Protein AF-R0ANX2-F1 (afdb_monomer)

pLDDT: mean 95.61, std 5.11, range [64.75, 98.5]

Solvent-accessible surface area (backbone atoms only — not comparable to full-atom values): 4542 Å² total; per-residue (Å²): 134,86,86,70,91,47,44,65,51,47,49,50,52,50,53,47,53,48,59,75,66,67,61,53,63,60,61,52,15,53,78,64,77,36,50,54,66,52,42,56,50,58,77,61,45,81,82,42,45,63,65,65,46,32,59,55,30,52,80,72,78,42,80,71,81,91,83,87,81,87,86,130

Radius of gyration: 12.87 Å; Cα contacts (8 Å, |Δi|>4): 59; chains: 1; bounding box: 31×19×42 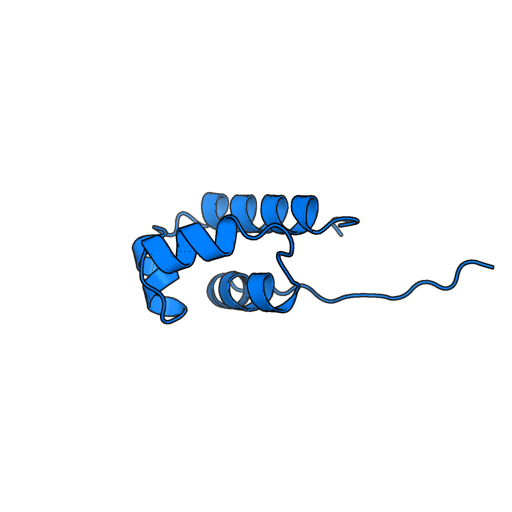Å

Foldseek 3Di:
DDDDDALVSLLVVLVVLCVVLVDDLCVLQVQLVHHSVRLVVQSVDRCNDQVSSCSRVVVSVDHDDDDDDDDD

Structure (mmCIF, N/CA/C/O backbone):
data_AF-R0ANX2-F1
#
_entry.id   AF-R0ANX2-F1
#
loop_
_atom_site.group_PDB
_atom_site.id
_atom_site.type_symbol
_atom_site.label_atom_id
_atom_site.label_alt_id
_atom_site.label_comp_id
_atom_site.label_asym_id
_atom_site.label_entity_id
_atom_site.label_seq_id
_atom_site.pdbx_PDB_ins_code
_atom_site.Cartn_x
_atom_site.Cartn_y
_atom_site.Cartn_z
_atom_site.occupancy
_atom_site.B_iso_or_equiv
_atom_site.auth_seq_id
_atom_site.auth_comp_id
_atom_site.auth_asym_id
_atom_site.auth_atom_id
_atom_site.pdbx_PDB_model_num
ATOM 1 N N . MET A 1 1 ? -5.399 -5.008 -18.917 1.00 64.75 1 MET A N 1
ATOM 2 C CA . MET A 1 1 ? -4.474 -4.893 -17.768 1.00 64.75 1 MET A CA 1
ATOM 3 C C . MET A 1 1 ? -4.200 -3.415 -17.555 1.00 64.75 1 MET A C 1
ATOM 5 O O . MET A 1 1 ? -4.173 -2.695 -18.543 1.00 64.75 1 MET A O 1
ATOM 9 N N . THR A 1 2 ? -4.096 -2.955 -16.308 1.00 80.25 2 THR A N 1
ATOM 10 C CA . THR A 1 2 ? -3.702 -1.569 -16.012 1.00 80.25 2 THR A CA 1
ATOM 11 C C . THR A 1 2 ? -2.185 -1.489 -16.067 1.00 80.25 2 THR A C 1
ATOM 13 O O . THR A 1 2 ? -1.528 -2.188 -15.297 1.00 80.25 2 THR A O 1
ATOM 16 N N . ASP A 1 3 ? -1.643 -0.661 -16.954 1.00 90.19 3 ASP A N 1
ATOM 17 C CA . ASP A 1 3 ? -0.204 -0.418 -17.005 1.00 90.19 3 ASP A CA 1
ATOM 18 C C . ASP A 1 3 ? 0.188 0.572 -15.911 1.00 90.19 3 ASP A C 1
ATOM 20 O O . ASP A 1 3 ? -0.396 1.648 -15.790 1.00 90.19 3 ASP A O 1
ATOM 24 N N . ILE A 1 4 ? 1.168 0.178 -15.100 1.00 94.06 4 ILE A N 1
ATOM 25 C CA . ILE A 1 4 ? 1.689 0.953 -13.975 1.00 94.06 4 ILE A CA 1
ATOM 26 C C . ILE A 1 4 ? 3.170 1.192 -14.246 1.00 94.06 4 ILE A C 1
ATOM 28 O O . ILE A 1 4 ? 3.950 0.246 -14.335 1.00 94.06 4 ILE A O 1
ATOM 32 N N . ARG A 1 5 ? 3.551 2.459 -14.382 1.00 93.19 5 ARG A N 1
ATOM 33 C CA . ARG A 1 5 ? 4.898 2.903 -14.760 1.00 93.19 5 ARG A CA 1
ATOM 34 C C . ARG A 1 5 ? 5.661 3.530 -13.601 1.00 93.19 5 ARG A C 1
ATOM 36 O O . ARG A 1 5 ? 6.881 3.639 -13.667 1.00 93.19 5 ARG A O 1
ATOM 43 N N . THR A 1 6 ? 4.968 3.946 -12.539 1.00 95.31 6 THR A N 1
ATOM 44 C CA . THR A 1 6 ? 5.590 4.608 -11.383 1.00 95.31 6 THR A CA 1
ATOM 45 C C . THR A 1 6 ? 5.072 4.079 -10.047 1.00 95.31 6 THR A C 1
ATOM 47 O O . THR A 1 6 ? 3.955 3.571 -9.941 1.00 95.31 6 THR A O 1
ATOM 50 N N . ASN A 1 7 ? 5.857 4.273 -8.981 1.00 96.00 7 ASN A N 1
ATOM 51 C CA . ASN A 1 7 ? 5.428 3.959 -7.611 1.00 96.00 7 ASN A CA 1
ATOM 52 C C . ASN A 1 7 ? 4.181 4.760 -7.197 1.00 96.00 7 ASN A C 1
ATOM 54 O O . ASN A 1 7 ? 3.352 4.272 -6.429 1.00 96.00 7 ASN A O 1
ATOM 58 N N . GLN A 1 8 ? 4.028 5.988 -7.707 1.00 95.56 8 GLN A N 1
ATOM 59 C CA . GLN A 1 8 ? 2.849 6.809 -7.433 1.00 95.56 8 GLN A CA 1
ATOM 60 C C . GLN A 1 8 ? 1.597 6.239 -8.103 1.00 95.56 8 GLN A C 1
ATOM 62 O O . GLN A 1 8 ? 0.555 6.164 -7.456 1.00 95.56 8 GLN A O 1
ATOM 67 N N . GLU A 1 9 ? 1.698 5.790 -9.355 1.00 96.19 9 GLU A N 1
ATOM 68 C CA . GLU A 1 9 ? 0.599 5.106 -10.045 1.00 96.19 9 GLU A CA 1
ATOM 69 C C . GLU A 1 9 ? 0.220 3.806 -9.324 1.00 96.19 9 GLU A C 1
ATOM 71 O O . GLU A 1 9 ? -0.965 3.558 -9.092 1.00 96.19 9 GLU A O 1
ATOM 76 N N . LEU A 1 10 ? 1.208 3.023 -8.869 1.00 97.25 10 LEU A N 1
ATOM 77 C CA . LEU A 1 10 ? 0.965 1.825 -8.061 1.00 97.25 10 LEU A CA 1
ATOM 78 C C . LEU A 1 10 ? 0.161 2.163 -6.799 1.00 97.25 10 LEU A C 1
ATOM 80 O O . LEU A 1 10 ? -0.873 1.550 -6.524 1.00 97.25 10 LEU A O 1
ATOM 84 N N . LEU A 1 11 ? 0.603 3.174 -6.051 1.00 97.50 11 LEU A N 1
ATOM 85 C CA . LEU A 1 11 ? -0.071 3.634 -4.840 1.00 97.50 11 LEU A CA 1
ATOM 86 C C . LEU A 1 11 ? -1.497 4.141 -5.123 1.00 97.50 11 LEU A C 1
ATOM 88 O O . LEU A 1 11 ? -2.409 3.898 -4.329 1.00 97.50 11 LEU A O 1
ATOM 92 N N . GLN A 1 12 ? -1.717 4.841 -6.237 1.00 96.56 12 GLN A N 1
ATOM 93 C CA . GLN A 1 12 ? -3.043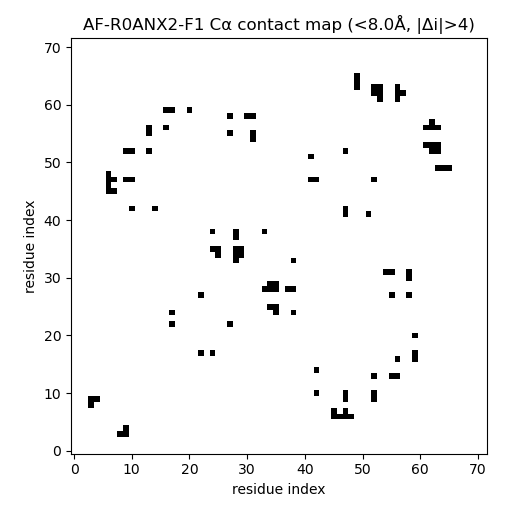 5.315 -6.642 1.00 96.56 12 GLN A CA 1
ATOM 94 C C . GLN A 1 12 ? -3.993 4.151 -6.937 1.00 96.56 12 GLN A C 1
ATOM 96 O O . GLN A 1 12 ? -5.121 4.147 -6.436 1.00 96.56 12 GLN A O 1
ATOM 101 N N . VAL A 1 13 ? -3.530 3.143 -7.682 1.00 97.06 13 VAL A N 1
ATOM 102 C CA . VAL A 1 13 ? -4.308 1.930 -7.971 1.00 97.06 13 VAL A CA 1
ATOM 103 C C . VAL A 1 13 ? -4.647 1.190 -6.676 1.00 97.06 13 VAL A C 1
ATOM 105 O O . VAL A 1 13 ? -5.810 0.851 -6.459 1.00 97.06 13 VAL A O 1
ATOM 108 N N . VAL A 1 14 ? -3.681 1.016 -5.767 1.00 97.88 14 VAL A N 1
ATOM 109 C CA . VAL A 1 14 ? -3.926 0.390 -4.457 1.00 97.88 14 VAL A CA 1
ATOM 110 C C . VAL A 1 14 ? -4.962 1.178 -3.650 1.00 97.88 14 VAL A C 1
ATOM 112 O O . VAL A 1 14 ? -5.922 0.591 -3.154 1.00 97.88 14 VAL A O 1
ATOM 115 N N . ASN A 1 15 ? -4.834 2.505 -3.553 1.00 97.69 15 ASN A N 1
ATOM 116 C CA . ASN A 1 15 ? -5.809 3.343 -2.847 1.00 97.69 15 ASN A CA 1
ATOM 117 C C . ASN A 1 15 ? -7.216 3.243 -3.451 1.00 97.69 15 ASN A C 1
ATOM 119 O O . ASN A 1 15 ? -8.201 3.228 -2.708 1.00 97.69 15 ASN A O 1
ATOM 123 N N . LYS A 1 16 ? -7.316 3.149 -4.782 1.00 97.50 16 LYS A N 1
ATOM 124 C CA . LYS A 1 16 ? -8.589 2.935 -5.470 1.00 97.50 16 LYS A CA 1
ATOM 125 C C . LYS A 1 16 ? -9.200 1.583 -5.103 1.00 97.50 16 LYS A C 1
ATOM 127 O O . LYS A 1 16 ? -10.360 1.556 -4.716 1.00 97.50 16 LYS A O 1
ATOM 132 N N . ILE A 1 17 ? -8.424 0.499 -5.125 1.00 97.69 17 ILE A N 1
ATOM 133 C CA . ILE A 1 17 ? -8.905 -0.840 -4.745 1.00 97.69 17 ILE A CA 1
ATOM 134 C C . ILE A 1 17 ? -9.365 -0.869 -3.278 1.00 97.69 17 ILE A C 1
ATOM 136 O O . ILE A 1 17 ? -10.434 -1.399 -2.981 1.00 97.69 17 ILE A O 1
ATOM 140 N N . ILE A 1 18 ? -8.622 -0.238 -2.357 1.00 97.88 18 ILE A N 1
ATOM 141 C CA . ILE A 1 18 ? -9.050 -0.104 -0.952 1.00 97.88 18 ILE A CA 1
ATOM 142 C C . ILE A 1 18 ? -10.408 0.604 -0.879 1.00 97.88 18 ILE A C 1
ATOM 144 O O . ILE A 1 18 ? -11.308 0.124 -0.191 1.00 97.88 18 ILE A O 1
ATOM 148 N N . LYS A 1 19 ? -10.564 1.732 -1.584 1.00 97.62 19 LYS A N 1
ATOM 149 C CA . LYS A 1 19 ? -11.812 2.505 -1.599 1.00 97.62 19 LYS A CA 1
ATOM 150 C C . LYS A 1 19 ? -12.975 1.686 -2.165 1.00 97.62 19 LYS A C 1
ATOM 152 O O . LYS A 1 19 ? -14.027 1.632 -1.535 1.00 97.62 19 LYS A O 1
ATOM 157 N N . ASP A 1 20 ? -12.766 1.041 -3.308 1.00 97.75 20 ASP A N 1
ATOM 158 C CA . ASP A 1 20 ? -13.791 0.282 -4.028 1.00 97.75 20 ASP A CA 1
ATOM 159 C C . ASP A 1 20 ? -14.207 -0.988 -3.262 1.00 97.75 20 ASP A C 1
ATOM 161 O O . ASP A 1 20 ? -15.360 -1.401 -3.340 1.00 97.75 20 ASP A O 1
ATOM 165 N N . SER A 1 21 ? -13.315 -1.567 -2.446 1.00 97.50 21 SER A N 1
ATOM 166 C CA . SER A 1 21 ? -13.641 -2.716 -1.586 1.00 97.50 21 SER A CA 1
ATOM 167 C C . SER A 1 21 ? -14.602 -2.395 -0.432 1.00 97.50 21 SER A C 1
ATOM 169 O O . SER A 1 21 ? -15.137 -3.307 0.197 1.00 97.50 21 SER A O 1
ATOM 171 N N . GLY A 1 22 ? -14.768 -1.114 -0.077 1.00 97.50 22 GLY A N 1
ATOM 172 C CA . GLY A 1 22 ? -15.557 -0.686 1.082 1.00 97.50 22 GLY A CA 1
ATOM 173 C C . GLY A 1 22 ? -14.952 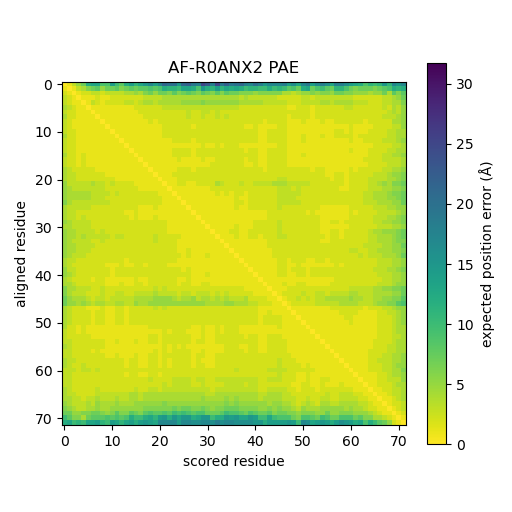-1.041 2.449 1.00 97.50 22 GLY A C 1
ATOM 174 O O . GLY A 1 22 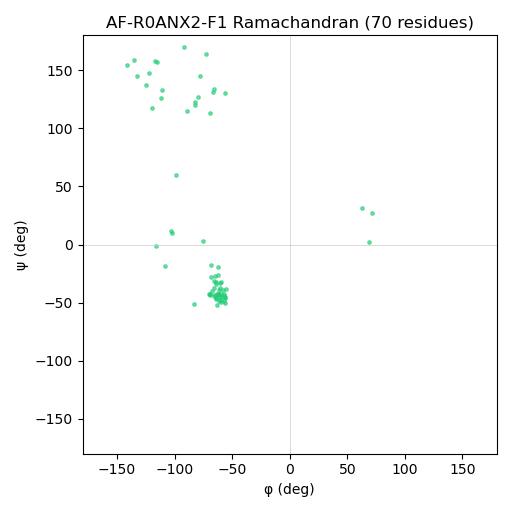? -15.554 -0.736 3.484 1.00 97.50 22 GLY A O 1
ATOM 175 N N . ILE A 1 23 ? -13.761 -1.654 2.503 1.00 97.31 23 ILE A N 1
ATOM 176 C CA . ILE A 1 23 ? -13.118 -2.003 3.772 1.00 97.31 23 ILE A CA 1
ATOM 177 C C . ILE A 1 23 ? -12.740 -0.737 4.552 1.00 97.31 23 ILE A C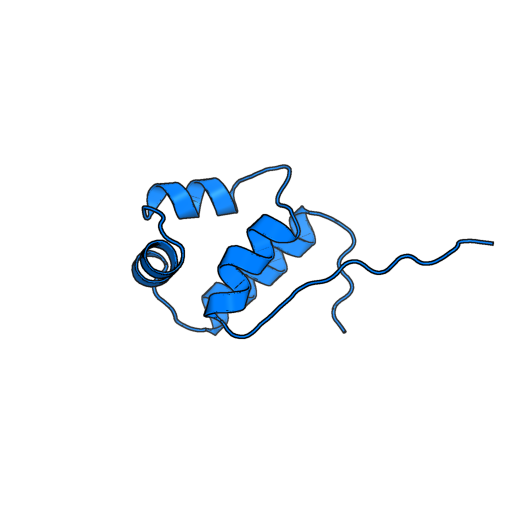 1
ATOM 179 O O . ILE A 1 23 ? -12.119 0.202 4.047 1.00 97.31 23 ILE A O 1
ATOM 183 N N . LYS A 1 24 ? -13.055 -0.708 5.849 1.00 97.50 24 LYS A N 1
ATOM 184 C CA . LYS A 1 24 ? -12.557 0.353 6.734 1.00 97.50 24 LYS A CA 1
ATOM 185 C C . LYS A 1 24 ? -11.044 0.211 6.869 1.00 97.50 24 LYS A C 1
ATOM 187 O O . LYS A 1 24 ? -10.572 -0.870 7.224 1.00 97.50 24 LYS A O 1
ATOM 192 N N . LYS A 1 25 ? -10.263 1.294 6.705 1.00 95.88 25 LYS A N 1
ATOM 193 C CA . LYS A 1 25 ? -8.799 1.139 6.828 1.00 95.88 25 LYS A CA 1
ATOM 194 C C . LYS A 1 25 ? -8.318 0.679 8.214 1.00 95.88 25 LYS A C 1
ATOM 196 O O . LYS A 1 25 ? -7.209 0.182 8.323 1.00 95.88 25 LYS A O 1
ATOM 201 N N . THR A 1 26 ? -9.120 0.817 9.275 1.00 97.56 26 THR A N 1
ATOM 202 C CA . THR A 1 26 ? -8.804 0.214 10.586 1.00 97.56 26 THR A CA 1
ATOM 203 C C . THR A 1 26 ? -8.826 -1.315 10.533 1.00 97.56 26 THR A C 1
ATOM 205 O O . THR A 1 26 ? -7.892 -1.945 11.016 1.00 97.56 26 THR A O 1
ATOM 208 N N . ALA A 1 27 ? -9.837 -1.907 9.889 1.00 98.12 27 ALA A N 1
ATOM 209 C CA . ALA A 1 27 ? -9.936 -3.353 9.694 1.00 98.12 27 ALA A CA 1
ATOM 210 C C . ALA A 1 27 ? -8.841 -3.871 8.749 1.00 98.12 27 ALA A C 1
ATOM 212 O O . ALA A 1 27 ? -8.238 -4.908 9.013 1.00 98.12 27 ALA A O 1
ATOM 213 N N . LEU A 1 28 ? -8.541 -3.124 7.680 1.00 98.31 28 LEU A N 1
ATOM 214 C CA . LEU A 1 28 ? -7.423 -3.445 6.792 1.00 98.31 28 LEU A CA 1
ATOM 215 C C . LEU A 1 28 ? -6.091 -3.451 7.551 1.00 98.31 28 LEU A C 1
ATOM 217 O O . LEU A 1 28 ? -5.354 -4.426 7.458 1.00 98.31 28 LEU A O 1
ATOM 221 N N . ALA A 1 29 ? -5.810 -2.399 8.330 1.00 98.31 29 ALA A N 1
ATOM 222 C CA . ALA A 1 29 ? -4.582 -2.288 9.114 1.00 98.31 29 ALA A CA 1
ATOM 223 C C . ALA A 1 29 ? -4.405 -3.486 10.061 1.00 98.31 29 ALA A C 1
ATOM 225 O O . ALA A 1 29 ? -3.342 -4.102 10.068 1.00 98.31 29 ALA A O 1
ATOM 226 N N . GLN A 1 30 ? -5.466 -3.884 10.771 1.00 98.12 30 GLN A N 1
ATOM 227 C CA . GLN A 1 30 ? -5.449 -5.062 11.643 1.00 98.12 30 GLN A CA 1
ATOM 228 C C . GLN A 1 30 ? -5.117 -6.352 10.881 1.00 98.12 30 GLN A C 1
ATOM 230 O O . GLN A 1 30 ? -4.266 -7.116 11.329 1.00 98.12 30 GLN A O 1
ATOM 235 N N . LYS A 1 31 ? -5.732 -6.578 9.711 1.00 97.94 31 LYS A N 1
ATOM 236 C CA . LYS A 1 31 ? -5.488 -7.777 8.888 1.00 97.94 31 LYS A CA 1
ATOM 237 C C . LYS A 1 31 ? -4.044 -7.895 8.393 1.00 97.94 31 LYS A C 1
ATOM 239 O O . LYS A 1 31 ? -3.586 -9.008 8.166 1.00 97.94 31 LYS A O 1
ATOM 244 N N . ILE A 1 32 ? -3.332 -6.776 8.250 1.00 97.31 32 ILE A N 1
ATOM 245 C CA . ILE A 1 32 ? -1.926 -6.746 7.811 1.00 97.31 32 ILE A CA 1
ATOM 246 C C . ILE A 1 32 ? -0.931 -6.527 8.964 1.00 97.31 32 ILE A C 1
ATOM 248 O O . ILE A 1 32 ? 0.253 -6.275 8.715 1.00 97.31 32 ILE A O 1
ATOM 252 N N . GLY A 1 33 ? -1.403 -6.601 10.215 1.00 97.62 33 GLY A N 1
ATOM 253 C CA . GLY A 1 33 ? -0.580 -6.477 11.421 1.00 97.62 33 GLY A CA 1
ATOM 254 C C . GLY A 1 33 ? -0.058 -5.063 11.696 1.00 97.62 33 GLY A C 1
ATOM 255 O O . GLY A 1 33 ? 1.004 -4.912 12.291 1.00 97.62 33 GLY A O 1
ATOM 256 N N . LEU A 1 34 ? -0.762 -4.020 11.243 1.00 98.00 34 LEU A N 1
ATOM 257 C CA . LEU A 1 34 ? -0.397 -2.617 11.452 1.00 98.00 34 LEU A CA 1
ATOM 258 C C . LEU A 1 34 ? -1.421 -1.874 12.316 1.00 98.00 34 LEU A C 1
ATOM 260 O O . LEU A 1 34 ? -2.607 -2.202 12.368 1.00 98.00 34 LEU A O 1
ATOM 264 N N . SER A 1 35 ? -0.967 -0.786 12.938 1.00 98.19 35 SER A N 1
ATOM 265 C CA . SER A 1 35 ? -1.870 0.240 13.459 1.00 98.19 35 SER A CA 1
ATOM 266 C C . SER A 1 35 ? -2.478 1.056 12.312 1.00 98.19 35 SER A C 1
ATOM 268 O O . SER A 1 35 ? -1.966 1.071 11.189 1.00 98.19 35 SER A O 1
ATOM 270 N N . ARG A 1 36 ? -3.552 1.805 12.594 1.00 96.75 36 ARG A N 1
ATOM 271 C CA . ARG A 1 36 ? -4.144 2.717 11.603 1.00 96.75 36 ARG A CA 1
ATOM 272 C C . ARG A 1 36 ? -3.128 3.742 11.084 1.00 96.75 36 ARG A C 1
ATOM 274 O O . ARG A 1 36 ? -3.042 3.949 9.878 1.00 96.75 36 ARG A O 1
ATOM 281 N N . GLN A 1 37 ? -2.340 4.330 11.983 1.00 97.81 37 GLN A N 1
ATOM 282 C CA . GLN A 1 37 ? -1.274 5.263 11.619 1.00 97.81 37 GLN A CA 1
ATOM 283 C C . GLN A 1 37 ? -0.160 4.569 10.824 1.00 97.81 37 GLN A C 1
ATOM 285 O O . GLN A 1 37 ? 0.348 5.140 9.866 1.00 97.81 37 GLN A O 1
ATOM 290 N N . GLY A 1 38 ? 0.178 3.322 11.169 1.00 98.19 38 GLY A N 1
ATOM 291 C CA . GLY A 1 38 ? 1.135 2.513 10.416 1.00 98.19 38 GLY A CA 1
ATOM 292 C C . GLY A 1 38 ? 0.697 2.287 8.969 1.00 98.19 38 GLY A C 1
ATOM 293 O O . GLY A 1 38 ? 1.502 2.455 8.056 1.00 98.19 38 GLY A O 1
ATOM 294 N N . LEU A 1 39 ? -0.588 1.996 8.742 1.00 98.12 39 LEU A N 1
ATOM 295 C CA . LEU A 1 39 ? -1.149 1.914 7.393 1.00 98.12 39 LEU A CA 1
ATOM 296 C C . LEU A 1 39 ? -1.125 3.271 6.673 1.00 98.12 39 LEU A C 1
ATOM 298 O O . LEU A 1 39 ? -0.770 3.330 5.500 1.00 98.12 39 LEU A O 1
ATOM 302 N N . ASP A 1 40 ? -1.483 4.364 7.348 1.00 97.50 40 ASP A N 1
ATOM 303 C CA . ASP A 1 40 ? -1.441 5.690 6.722 1.00 97.50 40 ASP A CA 1
ATOM 304 C C . ASP A 1 40 ? 0.005 6.117 6.379 1.00 97.50 40 ASP A C 1
ATOM 306 O O . ASP A 1 40 ? 0.208 6.771 5.360 1.00 97.50 40 ASP A O 1
ATOM 310 N N . ASN A 1 41 ? 1.013 5.697 7.152 1.00 97.94 41 ASN A N 1
ATOM 311 C CA . ASN A 1 41 ? 2.430 5.894 6.823 1.00 97.94 41 ASN A CA 1
ATOM 312 C C . ASN A 1 41 ? 2.870 5.027 5.633 1.00 97.94 41 ASN A C 1
ATOM 314 O O . ASN A 1 41 ? 3.562 5.516 4.742 1.00 97.94 41 ASN A O 1
ATOM 318 N N . LEU A 1 42 ? 2.434 3.762 5.588 1.00 97.81 42 LEU A N 1
ATOM 319 C CA . LEU A 1 42 ? 2.676 2.858 4.460 1.00 97.81 42 LEU A CA 1
ATOM 320 C C . LEU A 1 42 ? 2.143 3.463 3.150 1.00 97.81 42 LEU A C 1
ATOM 322 O O . LEU A 1 42 ? 2.868 3.524 2.162 1.00 97.81 42 LEU A O 1
ATOM 326 N N . LEU A 1 43 ? 0.918 3.997 3.172 1.00 97.25 43 LEU A N 1
ATOM 327 C CA . LEU A 1 43 ? 0.259 4.644 2.028 1.00 97.25 43 LEU A CA 1
ATOM 328 C C . LEU A 1 43 ? 0.793 6.053 1.698 1.00 97.25 43 LEU A C 1
ATOM 330 O O . LEU A 1 43 ? 0.260 6.709 0.806 1.00 97.25 43 LEU A O 1
ATOM 334 N N . LYS A 1 44 ? 1.813 6.537 2.413 1.00 96.25 44 LYS A N 1
ATOM 335 C CA . LYS A 1 44 ? 2.500 7.815 2.152 1.00 96.25 44 LYS A CA 1
ATOM 336 C C . LYS A 1 44 ? 3.968 7.638 1.765 1.00 96.25 44 LYS A C 1
ATOM 338 O O . LYS A 1 44 ? 4.645 8.634 1.517 1.00 96.25 44 LYS A O 1
ATOM 343 N N . LYS A 1 45 ? 4.481 6.404 1.722 1.00 96.06 45 LYS A N 1
ATOM 344 C CA . LYS A 1 45 ? 5.856 6.132 1.288 1.00 96.06 45 LYS A CA 1
ATOM 345 C C . LYS A 1 45 ? 6.091 6.689 -0.118 1.00 96.06 45 LYS A C 1
ATOM 347 O O . LYS A 1 45 ? 5.351 6.372 -1.042 1.00 96.06 45 LYS A O 1
ATOM 352 N N . GLN A 1 46 ? 7.177 7.443 -0.287 1.00 92.25 46 GLN A N 1
ATOM 353 C CA . GLN A 1 46 ? 7.650 7.872 -1.607 1.00 92.25 46 GLN A CA 1
ATOM 354 C C . GLN A 1 46 ? 8.050 6.664 -2.473 1.00 92.25 46 GLN A C 1
ATOM 356 O O . GLN A 1 46 ? 7.688 6.579 -3.644 1.00 92.25 46 GLN A O 1
ATOM 361 N N . SER A 1 47 ? 8.740 5.696 -1.864 1.00 93.56 47 SER A N 1
ATOM 362 C CA . SER A 1 47 ? 9.152 4.435 -2.492 1.00 93.56 47 SER A CA 1
ATOM 363 C C . SER A 1 47 ? 8.191 3.301 -2.133 1.00 93.56 47 SER A C 1
ATOM 365 O O . SER A 1 47 ? 8.577 2.336 -1.477 1.00 93.56 47 SER A O 1
ATOM 367 N N . PHE A 1 48 ? 6.916 3.454 -2.494 1.00 97.44 48 PHE A N 1
ATOM 368 C CA . PHE A 1 48 ? 5.902 2.416 -2.297 1.00 97.44 48 PHE A CA 1
ATOM 369 C C . PHE A 1 48 ? 6.174 1.226 -3.230 1.00 97.44 48 PHE A C 1
ATOM 371 O O . PHE A 1 48 ? 6.107 1.374 -4.451 1.00 97.44 48 PHE A O 1
ATOM 378 N N . SER A 1 49 ? 6.537 0.075 -2.660 1.00 97.44 49 SER A N 1
ATOM 379 C CA . SER A 1 49 ? 7.008 -1.091 -3.419 1.00 97.44 49 SER A CA 1
ATOM 380 C C . SER A 1 49 ? 5.890 -2.066 -3.809 1.00 97.44 49 SER A C 1
ATOM 382 O O . SER A 1 49 ? 4.765 -1.999 -3.311 1.00 97.44 49 SER A O 1
ATOM 384 N N . ILE A 1 50 ? 6.225 -3.031 -4.673 1.00 97.31 50 ILE A N 1
ATOM 385 C CA . ILE A 1 50 ? 5.362 -4.178 -5.006 1.00 97.31 50 ILE A CA 1
ATOM 386 C C . ILE A 1 50 ? 5.008 -4.991 -3.754 1.00 97.31 50 ILE A C 1
ATOM 388 O O . ILE A 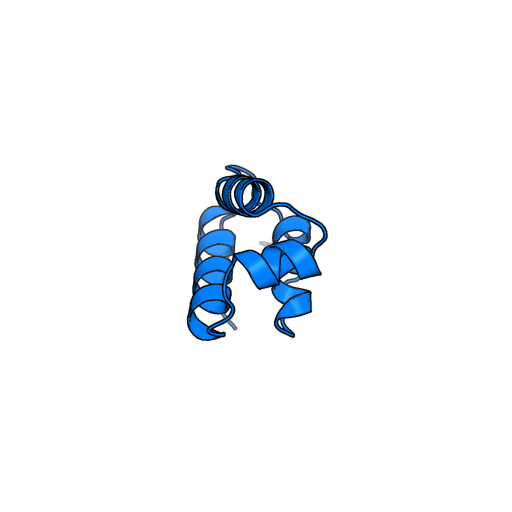1 50 ? 3.863 -5.408 -3.599 1.00 97.31 50 ILE A O 1
ATOM 392 N N . ASP A 1 51 ? 5.951 -5.169 -2.829 1.00 97.88 51 ASP A N 1
ATOM 393 C CA . ASP A 1 51 ? 5.698 -5.885 -1.576 1.00 97.88 51 ASP A CA 1
ATOM 394 C C . ASP A 1 51 ? 4.761 -5.099 -0.657 1.00 97.88 51 ASP A C 1
ATOM 396 O O . ASP A 1 51 ? 3.817 -5.668 -0.103 1.00 97.88 51 ASP A O 1
ATOM 400 N N . ASP A 1 52 ? 4.973 -3.783 -0.528 1.00 97.88 52 ASP A N 1
ATOM 401 C CA . ASP A 1 52 ? 4.072 -2.902 0.223 1.00 97.88 52 ASP A CA 1
ATOM 402 C C . ASP A 1 52 ? 2.641 -2.985 -0.351 1.00 97.88 52 ASP A C 1
ATOM 404 O O . ASP A 1 52 ? 1.673 -3.100 0.408 1.00 97.88 52 ASP A O 1
ATOM 408 N N . ALA A 1 53 ? 2.506 -3.000 -1.684 1.00 98.19 53 ALA A N 1
ATOM 409 C CA . ALA A 1 53 ? 1.235 -3.189 -2.374 1.00 98.19 53 ALA A CA 1
ATOM 410 C C . ALA A 1 53 ? 0.619 -4.563 -2.079 1.00 98.19 53 ALA A C 1
ATOM 412 O O . ALA A 1 53 ? -0.529 -4.632 -1.639 1.00 98.19 53 ALA A O 1
ATOM 413 N N . ASN A 1 54 ? 1.368 -5.653 -2.257 1.00 98.50 54 ASN A N 1
ATOM 414 C CA . ASN A 1 54 ? 0.869 -7.017 -2.074 1.00 98.50 54 ASN A CA 1
ATOM 415 C C . ASN A 1 54 ? 0.452 -7.311 -0.628 1.00 98.50 54 ASN A C 1
ATOM 417 O O . ASN A 1 54 ? -0.536 -8.013 -0.420 1.00 98.50 54 ASN A O 1
ATOM 421 N N . ARG A 1 55 ? 1.098 -6.709 0.381 1.00 97.88 55 ARG A N 1
ATOM 422 C CA . ARG A 1 55 ? 0.631 -6.808 1.778 1.00 97.88 55 ARG A CA 1
ATOM 423 C C . ARG A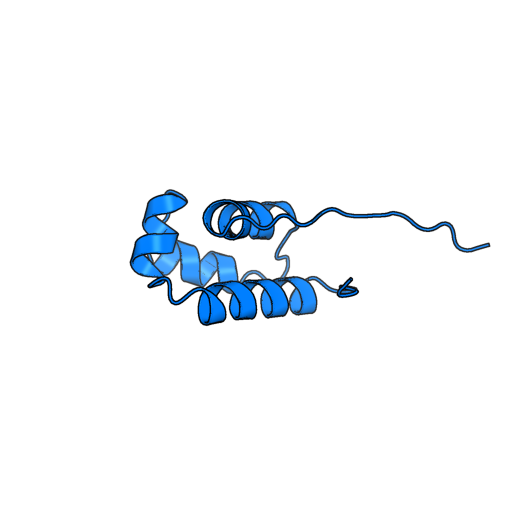 1 55 ? -0.819 -6.351 1.938 1.00 97.88 55 ARG A C 1
ATOM 425 O O . ARG A 1 55 ? -1.563 -6.963 2.697 1.00 97.88 55 ARG A O 1
ATOM 432 N N . ILE A 1 56 ? -1.219 -5.298 1.227 1.00 98.25 56 ILE A N 1
ATOM 433 C CA . ILE A 1 56 ? -2.589 -4.773 1.237 1.00 98.25 56 ILE A CA 1
ATOM 434 C C . ILE A 1 56 ? -3.484 -5.558 0.274 1.00 98.25 56 ILE A C 1
ATOM 436 O O . ILE A 1 56 ? -4.569 -5.994 0.654 1.00 98.25 56 ILE A O 1
ATOM 440 N N . LEU A 1 57 ? -3.046 -5.721 -0.974 1.00 97.94 57 LEU A N 1
ATOM 441 C CA . LEU A 1 57 ? -3.847 -6.285 -2.057 1.00 97.94 57 LEU A CA 1
ATOM 442 C C . LEU A 1 57 ? -4.234 -7.743 -1.800 1.00 97.94 57 LEU A C 1
ATOM 444 O O . LEU A 1 57 ? -5.367 -8.114 -2.103 1.00 97.94 57 LEU A O 1
ATOM 448 N N . ASN A 1 58 ? -3.371 -8.531 -1.151 1.00 98.12 58 ASN A N 1
ATOM 449 C CA . ASN A 1 58 ? -3.669 -9.925 -0.817 1.00 98.12 58 ASN A CA 1
ATOM 450 C C . ASN A 1 58 ? -4.893 -10.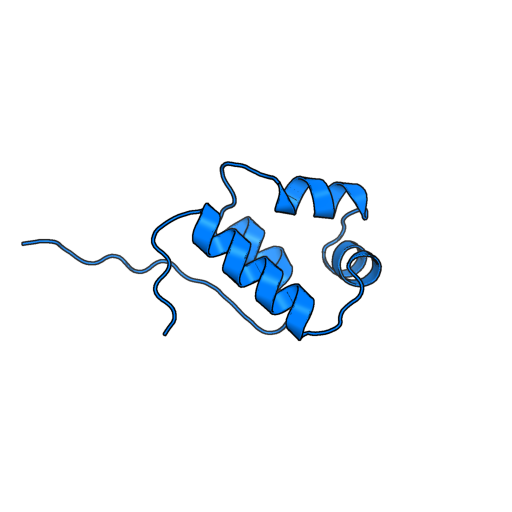052 0.106 1.00 98.12 58 ASN A C 1
ATOM 452 O O . ASN A 1 58 ? -5.673 -10.991 -0.032 1.00 98.12 58 ASN A O 1
ATOM 456 N N . VAL A 1 59 ? -5.114 -9.083 1.007 1.00 97.75 59 VAL A N 1
ATOM 457 C CA . VAL A 1 59 ? -6.322 -9.025 1.855 1.00 97.75 59 VAL A CA 1
ATOM 458 C C . VAL A 1 59 ? -7.589 -8.800 1.028 1.00 97.75 59 VAL A C 1
ATOM 460 O O . VAL A 1 59 ? -8.678 -9.186 1.446 1.00 97.75 59 VAL A O 1
ATOM 463 N N . LEU A 1 60 ? -7.446 -8.165 -0.134 1.00 97.31 60 LEU A N 1
ATOM 464 C CA . LEU A 1 60 ? -8.523 -7.796 -1.047 1.00 97.31 60 LEU A CA 1
ATOM 465 C C . LEU A 1 60 ? -8.601 -8.727 -2.267 1.00 97.31 60 LEU A C 1
ATOM 467 O O . LEU A 1 60 ? -9.327 -8.419 -3.204 1.00 97.31 60 LEU A O 1
ATOM 471 N N . HIS A 1 61 ? -7.884 -9.857 -2.252 1.00 96.62 61 HIS A N 1
ATOM 472 C CA . HIS A 1 61 ? -7.831 -10.845 -3.338 1.00 96.62 61 HIS A CA 1
ATOM 473 C C . HIS A 1 61 ? -7.254 -10.316 -4.665 1.00 96.62 61 HIS A C 1
ATOM 475 O O . HIS A 1 61 ? -7.612 -10.792 -5.742 1.00 96.62 61 HIS A O 1
ATOM 481 N N . TYR A 1 62 ? -6.320 -9.366 -4.587 1.00 96.94 62 TYR A N 1
ATOM 482 C CA . TYR A 1 62 ? -5.529 -8.879 -5.717 1.00 96.94 62 TYR A CA 1
ATOM 483 C C . TYR A 1 62 ? -4.041 -9.166 -5.501 1.00 96.94 62 TYR A C 1
ATOM 485 O O . TYR A 1 62 ? -3.579 -9.292 -4.371 1.00 96.94 62 TYR A O 1
ATOM 493 N N . THR A 1 63 ? -3.274 -9.201 -6.588 1.00 96.62 63 THR A N 1
ATOM 494 C CA . THR A 1 63 ? -1.809 -9.225 -6.545 1.00 96.62 63 THR A CA 1
ATOM 495 C C . THR A 1 63 ? -1.237 -8.363 -7.664 1.00 96.62 63 THR A C 1
ATOM 497 O O . THR A 1 63 ? -1.890 -8.147 -8.689 1.00 96.62 63 THR A O 1
ATOM 500 N N . VAL A 1 64 ? -0.024 -7.857 -7.464 1.00 96.00 64 VAL A N 1
ATOM 501 C CA . VAL A 1 64 ? 0.755 -7.137 -8.468 1.00 96.00 64 VAL A CA 1
ATOM 502 C C . VAL A 1 64 ? 2.123 -7.792 -8.629 1.00 96.00 64 VAL A C 1
ATOM 504 O O . VAL A 1 64 ? 2.772 -8.174 -7.655 1.00 96.00 64 VAL A O 1
ATOM 507 N N . THR A 1 65 ? 2.557 -7.919 -9.879 1.00 95.38 65 THR A N 1
ATOM 508 C CA . THR A 1 65 ? 3.830 -8.532 -10.271 1.00 95.38 65 THR A CA 1
ATOM 509 C C . THR A 1 65 ? 4.538 -7.633 -11.272 1.00 95.38 65 THR A C 1
ATOM 511 O O . THR A 1 65 ? 3.879 -7.034 -12.123 1.00 95.38 65 THR A O 1
ATOM 514 N N . ALA A 1 66 ? 5.867 -7.582 -11.224 1.00 92.62 66 ALA A N 1
ATOM 515 C CA . ALA A 1 66 ? 6.653 -6.935 -12.266 1.00 92.62 66 ALA A CA 1
ATOM 516 C C . ALA A 1 66 ? 6.768 -7.842 -13.498 1.00 92.62 66 ALA A C 1
ATOM 518 O O . ALA A 1 66 ? 6.875 -9.064 -13.377 1.00 92.62 66 ALA A O 1
ATOM 519 N N . LYS A 1 67 ? 6.785 -7.226 -14.678 1.00 92.31 67 LYS A N 1
ATOM 520 C CA . LYS A 1 67 ? 7.211 -7.850 -15.931 1.00 92.31 67 LYS A CA 1
ATOM 521 C C . LYS A 1 67 ? 8.355 -7.021 -16.502 1.00 92.31 67 LYS A C 1
ATOM 523 O O . LYS A 1 67 ? 8.409 -5.816 -16.265 1.00 92.31 67 LYS A O 1
ATOM 528 N N . MET A 1 68 ? 9.277 -7.682 -17.187 1.00 90.94 68 MET A N 1
ATOM 529 C CA . MET A 1 68 ? 10.403 -7.038 -17.851 1.00 90.94 68 MET A CA 1
ATOM 530 C C . MET A 1 68 ? 10.211 -7.186 -19.350 1.00 90.94 68 MET A C 1
ATOM 532 O O . MET A 1 68 ? 10.046 -8.305 -19.831 1.00 90.94 68 MET A O 1
ATOM 536 N N . ASP A 1 69 ? 10.259 -6.061 -20.049 1.00 90.44 69 ASP A N 1
ATOM 537 C CA . ASP A 1 69 ? 10.251 -6.013 -21.502 1.00 90.44 69 ASP A CA 1
ATOM 538 C C . ASP A 1 69 ? 11.635 -5.551 -21.974 1.00 90.44 69 ASP A C 1
ATOM 540 O O . ASP A 1 69 ? 12.206 -4.600 -21.435 1.00 90.44 69 ASP A O 1
ATOM 544 N N . GLU A 1 70 ? 12.197 -6.248 -22.958 1.00 93.81 70 GLU A N 1
ATOM 545 C CA . GLU A 1 70 ? 13.459 -5.872 -23.593 1.00 93.81 70 GLU A CA 1
ATOM 546 C C . GLU A 1 70 ? 13.184 -4.809 -24.664 1.00 93.81 70 GLU A C 1
ATOM 548 O O . GLU A 1 70 ? 12.399 -5.035 -25.588 1.00 93.81 70 GLU A O 1
ATOM 553 N N . ILE A 1 71 ? 13.828 -3.646 -24.548 1.00 89.94 71 ILE A N 1
ATOM 554 C CA . ILE A 1 71 ? 13.792 -2.620 -25.594 1.00 89.94 71 ILE A CA 1
ATOM 555 C C . ILE A 1 71 ? 14.949 -2.916 -26.552 1.00 89.94 71 ILE A C 1
ATOM 557 O O . ILE A 1 71 ? 16.108 -2.859 -26.144 1.00 89.94 71 ILE A O 1
ATOM 561 N N . LYS A 1 72 ? 14.616 -3.266 -27.798 1.00 77.81 72 LYS A N 1
ATOM 562 C CA . LYS A 1 72 ? 15.573 -3.441 -28.899 1.00 77.81 72 LYS A CA 1
ATOM 563 C C . LYS A 1 72 ? 15.872 -2.124 -29.600 1.00 77.81 72 LYS A C 1
ATOM 565 O O . LYS A 1 72 ? 14.939 -1.295 -29.692 1.00 77.81 72 LYS A O 1
#

Organism: NCBI:txid997897

Nearest PDB structures (foldseek):
  4pu8-assembly1_A  TM=7.373E-01  e=3.022E-02  Shewanella oneidensis MR-1
  3dnv-assembly1_B  TM=7.959E-01  e=5.912E-02  Escherichia coli K-12
  4pu7-assembly1_B  TM=7.383E-01  e=3.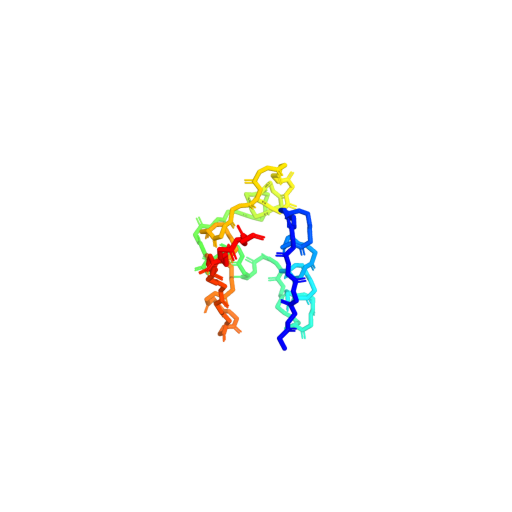629E-02  Shewanella oneidensis MR-1
  5k98-assembly1_P  TM=7.945E-01  e=6.284E-02  Escherichia coli MP020980.2
  2wiu-assembly1_D  TM=7.708E-01  e=7.100E-02  Escherichia coli

InterPro domains:
  IPR001387 Cro/C1-type, helix-turn-helix domain [PF13443] (15-61)
  IPR010982 Lambda repressor-like, DNA-binding domain superfamily [G3DSA:1.10.260.40] (2-70)
  IPR010982 Lambda repressor-like, DNA-binding domain superfamily [SSF47413] (4-67)

Mean predicted aligned error: 2.73 Å

Secondary structure (DSSP, 8-state):
-----SHHHHHHHHHHHHHHTT--HHHHHHHTT--HHHHHHHTT-TT--HHHHHHHHGGGT-----------

Sequence (72 aa):
MTDIRTNQELLQVVNKIIKDSGIKKTALAQKIGLSRQGLDNLLKKQSFSIDDANRILNVLHYTVTAKMDEIK